Protein AF-A0A9N8W276-F1 (afdb_monomer_lite)

Organism: NCBI:txid144539

Structure (mmCIF, N/CA/C/O backbone):
data_AF-A0A9N8W276-F1
#
_entry.id   AF-A0A9N8W276-F1
#
loop_
_atom_site.group_PDB
_atom_site.id
_atom_site.type_symbol
_atom_site.label_atom_id
_atom_site.label_alt_id
_atom_site.label_comp_id
_atom_site.label_asym_id
_atom_site.label_entity_id
_atom_site.label_seq_id
_atom_site.pdbx_PDB_ins_code
_atom_site.Cartn_x
_atom_site.Cartn_y
_atom_site.Cartn_z
_atom_site.occupancy
_atom_site.B_iso_or_equiv
_atom_site.auth_seq_id
_atom_site.auth_comp_id
_atom_site.auth_asym_id
_atom_site.auth_atom_id
_atom_site.pdbx_PDB_model_num
ATOM 1 N N . MET A 1 1 ? 20.513 20.717 -13.729 1.00 34.88 1 MET A N 1
ATOM 2 C CA . MET A 1 1 ? 19.966 19.346 -13.621 1.00 34.88 1 MET A CA 1
ATOM 3 C C . MET A 1 1 ? 18.988 19.350 -12.459 1.00 34.88 1 MET A C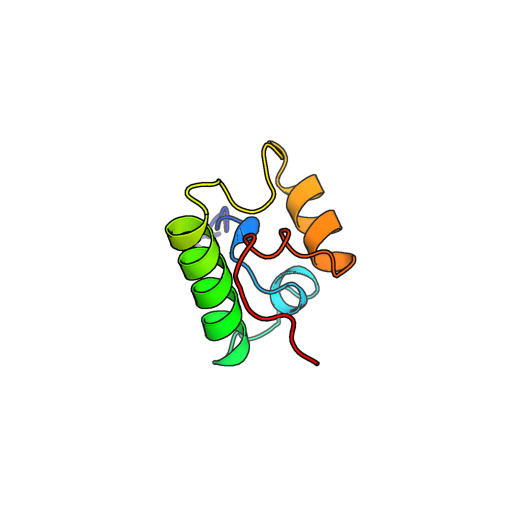 1
ATOM 5 O O . MET A 1 1 ? 19.432 19.321 -11.319 1.00 34.88 1 MET A O 1
ATOM 9 N N . SER A 1 2 ? 17.688 19.519 -12.716 1.00 29.12 2 SER A N 1
ATOM 10 C CA . SER A 1 2 ? 16.693 19.544 -11.638 1.00 29.12 2 SER A CA 1
ATOM 11 C C . SER A 1 2 ? 16.643 18.174 -10.978 1.00 29.12 2 SER A C 1
ATOM 13 O O . SER A 1 2 ? 16.171 17.204 -11.564 1.00 29.12 2 SER A O 1
A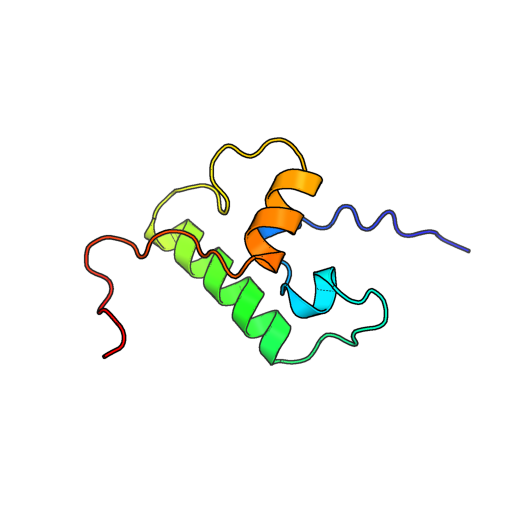TOM 15 N N . LYS A 1 3 ? 17.176 18.089 -9.760 1.00 35.09 3 LYS A N 1
ATOM 16 C CA . LYS A 1 3 ? 16.892 16.986 -8.851 1.00 35.09 3 LYS A CA 1
ATOM 17 C C . LYS A 1 3 ? 15.450 17.192 -8.411 1.00 35.09 3 LYS A C 1
ATOM 19 O O . LYS A 1 3 ? 15.183 17.981 -7.508 1.00 35.09 3 LYS A O 1
ATOM 24 N N . SER A 1 4 ? 14.519 16.549 -9.107 1.00 43.41 4 SER A N 1
ATOM 25 C CA . SER A 1 4 ? 13.169 16.363 -8.596 1.00 43.41 4 SER A CA 1
ATOM 26 C C . SER A 1 4 ? 13.329 15.673 -7.246 1.00 43.41 4 SER A C 1
ATOM 28 O O . SER A 1 4 ? 13.728 14.509 -7.195 1.00 43.41 4 SER A O 1
ATOM 30 N N . HIS A 1 5 ? 13.131 16.409 -6.152 1.00 41.38 5 HIS A N 1
ATOM 31 C CA . HIS A 1 5 ? 12.976 15.806 -4.837 1.00 41.38 5 HIS A CA 1
ATOM 32 C C . HIS A 1 5 ? 11.710 14.969 -4.947 1.00 41.38 5 HIS A C 1
ATOM 34 O O . HIS A 1 5 ? 10.601 15.492 -4.939 1.00 41.38 5 HIS A O 1
ATOM 40 N N . GLY A 1 6 ? 11.900 13.678 -5.213 1.00 46.56 6 GLY A N 1
ATOM 41 C CA . GLY A 1 6 ? 10.844 12.694 -5.360 1.00 46.56 6 GLY A CA 1
ATOM 42 C C . GLY A 1 6 ? 10.222 12.376 -4.011 1.00 46.56 6 GLY A C 1
ATOM 43 O O . GLY A 1 6 ? 10.160 11.206 -3.644 1.00 46.56 6 GLY A O 1
ATOM 44 N N . ASP A 1 7 ? 9.740 13.398 -3.307 1.00 54.19 7 ASP A N 1
ATOM 45 C CA . ASP A 1 7 ? 8.892 13.305 -2.116 1.00 54.19 7 ASP A CA 1
ATOM 46 C C . ASP A 1 7 ? 7.464 12.891 -2.526 1.00 54.19 7 ASP A C 1
ATOM 48 O O . ASP A 1 7 ? 6.447 13.413 -2.086 1.00 54.19 7 ASP A O 1
ATOM 52 N N . GLY A 1 8 ? 7.382 11.970 -3.490 1.00 58.66 8 GLY A N 1
ATOM 53 C CA . GLY A 1 8 ? 6.136 11.355 -3.900 1.00 58.66 8 GLY A CA 1
ATOM 54 C C . GLY A 1 8 ? 5.711 10.412 -2.792 1.00 58.66 8 GLY A C 1
ATOM 55 O O . GLY A 1 8 ? 6.479 9.511 -2.445 1.00 58.66 8 GLY A O 1
ATOM 56 N N . ALA A 1 9 ? 4.510 10.633 -2.263 1.00 72.81 9 ALA A N 1
ATOM 57 C CA . ALA A 1 9 ? 3.917 9.889 -1.163 1.00 72.81 9 ALA A CA 1
ATOM 58 C C . ALA A 1 9 ? 4.184 8.369 -1.296 1.00 72.81 9 ALA A C 1
ATOM 60 O O . ALA A 1 9 ? 3.580 7.701 -2.142 1.00 72.81 9 ALA A O 1
ATOM 61 N N . PRO A 1 10 ? 5.100 7.796 -0.487 1.00 77.81 10 PRO A N 1
ATOM 62 C CA . PRO A 1 10 ? 5.549 6.408 -0.630 1.00 77.81 10 PRO A CA 1
ATOM 63 C C . PRO A 1 10 ? 4.422 5.398 -0.382 1.00 77.81 10 PRO A C 1
ATOM 65 O O . PRO A 1 10 ? 4.526 4.256 -0.817 1.00 77.81 10 PRO A O 1
ATOM 68 N N . ALA A 1 11 ? 3.334 5.823 0.269 1.00 81.31 11 ALA A N 1
ATOM 69 C CA . ALA A 1 11 ? 2.169 4.996 0.563 1.00 81.31 11 ALA A CA 1
ATOM 70 C C . ALA A 1 11 ? 1.458 4.480 -0.700 1.00 81.31 11 ALA A C 1
ATOM 72 O O . ALA A 1 11 ? 0.926 3.368 -0.680 1.00 81.31 11 ALA A O 1
ATOM 73 N N . TYR A 1 12 ? 1.502 5.254 -1.790 1.00 85.00 12 TYR A N 1
ATOM 74 C CA . TYR A 1 12 ? 0.854 4.947 -3.071 1.00 85.00 12 TYR A CA 1
ATOM 75 C C . TYR A 1 12 ? 1.796 4.286 -4.072 1.00 85.00 12 TYR A C 1
ATOM 77 O O . TYR A 1 12 ? 1.368 3.850 -5.135 1.00 85.00 12 TYR A O 1
ATOM 85 N N . LYS A 1 13 ? 3.093 4.230 -3.763 1.00 83.12 13 LYS A N 1
ATOM 86 C CA . LYS A 1 13 ? 4.096 3.742 -4.701 1.00 83.12 13 LYS A CA 1
ATOM 87 C C . LYS A 1 13 ? 4.203 2.225 -4.624 1.00 83.12 13 LYS A C 1
ATOM 89 O O . LYS A 1 13 ? 4.275 1.646 -3.541 1.00 83.12 13 LYS A O 1
ATOM 94 N N . ASP A 1 14 ? 4.278 1.606 -5.795 1.00 83.88 14 ASP A N 1
ATOM 95 C CA . ASP A 1 14 ? 4.512 0.175 -5.919 1.00 83.88 14 ASP A CA 1
ATOM 96 C C . ASP A 1 14 ? 5.843 -0.236 -5.245 1.00 83.88 14 ASP A C 1
ATOM 98 O O . ASP A 1 14 ? 6.875 0.424 -5.436 1.00 83.88 14 ASP A O 1
ATOM 102 N N . PRO A 1 15 ? 5.863 -1.332 -4.464 1.00 82.00 15 PRO A N 1
ATOM 103 C CA . PRO A 1 15 ? 7.066 -1.784 -3.772 1.00 82.00 15 PRO A CA 1
ATOM 104 C C . PRO A 1 15 ? 8.227 -2.151 -4.709 1.00 82.00 15 PRO A C 1
ATOM 106 O O . PRO A 1 15 ? 9.383 -2.012 -4.308 1.00 82.00 15 PRO A O 1
ATOM 109 N N . ALA A 1 16 ? 7.984 -2.563 -5.959 1.00 81.44 16 ALA A N 1
ATOM 110 C CA . ALA A 1 16 ? 9.065 -2.800 -6.917 1.00 81.44 16 ALA A CA 1
ATOM 111 C C . ALA A 1 16 ? 9.705 -1.483 -7.387 1.00 81.44 16 ALA A C 1
ATOM 113 O O . ALA A 1 16 ? 10.929 -1.427 -7.540 1.00 81.44 16 ALA A O 1
ATOM 114 N N . SER A 1 17 ? 8.912 -0.413 -7.520 1.00 79.12 17 SER A N 1
ATOM 115 C CA . SER A 1 17 ? 9.421 0.951 -7.729 1.00 79.12 17 SER A CA 1
ATOM 116 C C . SER A 1 17 ? 10.196 1.486 -6.517 1.00 79.12 17 SER A C 1
ATOM 118 O O . SER A 1 17 ? 11.189 2.191 -6.689 1.00 79.12 17 SER A O 1
ATOM 120 N N . LEU A 1 18 ? 9.799 1.117 -5.294 1.00 79.75 18 LEU A N 1
ATOM 121 C CA . LEU A 1 18 ? 10.545 1.453 -4.074 1.00 79.75 18 LEU A CA 1
ATOM 122 C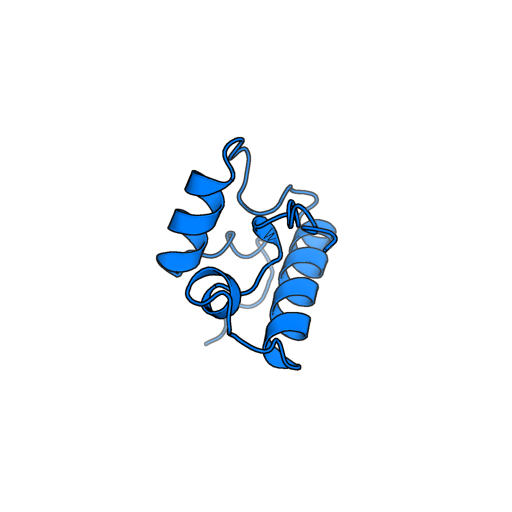 C . LEU A 1 18 ? 11.869 0.691 -3.957 1.00 79.75 18 LEU A C 1
ATOM 124 O O . LEU A 1 18 ? 12.860 1.250 -3.492 1.00 79.75 18 LEU A O 1
ATOM 128 N N . ARG A 1 19 ? 11.903 -0.574 -4.391 1.00 81.19 19 ARG A N 1
ATOM 129 C CA . ARG A 1 19 ? 13.103 -1.419 -4.338 1.00 81.19 19 ARG A CA 1
ATOM 130 C C . ARG A 1 19 ? 14.159 -1.009 -5.360 1.00 81.19 19 ARG A C 1
ATOM 132 O O . ARG A 1 19 ? 15.349 -1.170 -5.104 1.00 81.19 19 ARG A O 1
ATOM 139 N N . ASN A 1 20 ? 13.741 -0.530 -6.529 1.00 79.44 20 ASN A N 1
ATOM 140 C CA . ASN A 1 20 ? 14.654 -0.139 -7.594 1.00 79.44 20 ASN A CA 1
ATOM 141 C C . ASN A 1 20 ? 14.238 1.202 -8.205 1.00 79.44 20 ASN A C 1
ATOM 143 O O . ASN A 1 20 ? 13.246 1.287 -8.923 1.00 79.44 20 ASN A O 1
ATOM 147 N N . SER A 1 21 ? 15.058 2.232 -8.001 1.00 70.50 21 SER A N 1
ATOM 148 C CA . SER A 1 21 ? 14.848 3.568 -8.574 1.00 70.50 21 SER A CA 1
ATOM 149 C C . SER A 1 21 ? 14.943 3.607 -10.104 1.00 70.50 21 SER A C 1
ATOM 151 O O . SER A 1 21 ? 14.446 4.544 -10.720 1.00 70.50 21 SER A O 1
ATOM 153 N N . SER A 1 22 ? 15.553 2.589 -10.723 1.00 71.88 22 SER A N 1
ATOM 154 C CA . SER A 1 22 ? 15.586 2.409 -12.181 1.00 71.88 22 SER A CA 1
ATOM 155 C C . SER A 1 22 ? 14.392 1.610 -12.712 1.00 71.88 22 SER A C 1
ATOM 157 O O . SER A 1 22 ? 14.315 1.353 -13.914 1.00 71.88 22 SER A O 1
ATOM 159 N N . TYR A 1 23 ? 13.462 1.191 -11.844 1.00 76.62 23 TYR A N 1
ATOM 160 C CA . TYR A 1 23 ? 12.236 0.533 -12.274 1.00 76.62 23 TYR A CA 1
ATOM 161 C C . TYR A 1 23 ? 11.391 1.518 -13.079 1.00 76.62 23 TYR A C 1
ATOM 163 O O . TYR A 1 23 ? 10.852 2.494 -12.553 1.00 76.62 23 TYR A O 1
ATOM 171 N N . LYS A 1 24 ? 11.282 1.257 -14.382 1.00 66.81 24 LYS A N 1
ATOM 172 C CA . LYS A 1 24 ? 10.371 1.983 -15.258 1.00 66.81 24 LYS A CA 1
ATOM 173 C C . LYS A 1 24 ? 8.960 1.527 -14.896 1.00 66.81 24 LYS A C 1
ATOM 175 O O . LYS A 1 24 ? 8.575 0.407 -15.225 1.00 66.81 24 LYS A O 1
ATOM 180 N N . GLY A 1 25 ? 8.242 2.373 -14.158 1.00 66.38 25 GLY A N 1
ATOM 181 C CA . GLY A 1 25 ? 6.838 2.149 -13.834 1.00 66.38 25 GLY A CA 1
ATOM 182 C C . GLY A 1 25 ? 6.057 1.779 -15.094 1.00 66.38 25 GLY A C 1
ATOM 183 O O . GLY A 1 25 ? 6.287 2.335 -16.168 1.00 66.38 25 GLY A O 1
ATOM 184 N N . GLY A 1 26 ? 5.180 0.793 -14.965 1.00 76.81 26 GLY A N 1
ATOM 185 C CA . GLY A 1 26 ? 4.249 0.392 -16.016 1.00 76.81 26 GLY A CA 1
ATOM 186 C C . GLY A 1 26 ? 2.853 0.224 -15.436 1.00 76.81 26 GLY A C 1
ATOM 187 O O . GLY A 1 26 ? 2.658 0.447 -14.245 1.00 76.81 26 GLY A O 1
ATOM 188 N N . ASN A 1 27 ? 1.911 -0.261 -16.247 1.00 80.12 27 ASN A N 1
ATOM 189 C CA . ASN A 1 27 ? 0.492 -0.388 -15.881 1.00 80.12 27 ASN A CA 1
ATOM 190 C C . ASN A 1 27 ? 0.249 -1.052 -14.510 1.00 80.12 27 ASN A C 1
ATOM 192 O O . ASN A 1 27 ? -0.680 -0.686 -13.801 1.00 80.12 27 ASN A O 1
ATOM 196 N N . LYS A 1 28 ? 1.106 -1.997 -14.095 1.00 79.88 28 LYS A N 1
ATOM 197 C CA . LYS A 1 28 ? 1.030 -2.644 -12.770 1.00 79.88 28 LYS A CA 1
ATOM 198 C C . LYS A 1 28 ? 1.246 -1.666 -11.605 1.00 79.88 28 LYS A C 1
ATOM 200 O O . LYS A 1 28 ? 0.595 -1.793 -10.576 1.00 79.88 28 LYS A O 1
ATOM 205 N N . SER A 1 29 ? 2.132 -0.687 -11.776 1.00 82.25 29 SER A N 1
ATOM 206 C CA . SER A 1 29 ? 2.402 0.354 -10.781 1.00 82.25 29 SER A CA 1
ATOM 207 C C . SER A 1 29 ? 1.248 1.357 -10.685 1.00 82.25 29 SER A C 1
ATOM 209 O O . SER A 1 29 ? 0.919 1.801 -9.584 1.00 82.25 29 SER A O 1
ATOM 211 N N . ASP A 1 30 ? 0.607 1.685 -11.811 1.00 84.25 30 ASP A N 1
ATOM 212 C CA . ASP A 1 30 ? -0.619 2.492 -11.827 1.00 84.25 30 ASP A CA 1
ATOM 213 C C . ASP A 1 30 ? -1.766 1.760 -11.126 1.00 84.25 30 ASP A C 1
ATOM 215 O O . ASP A 1 30 ? -2.404 2.328 -10.245 1.00 84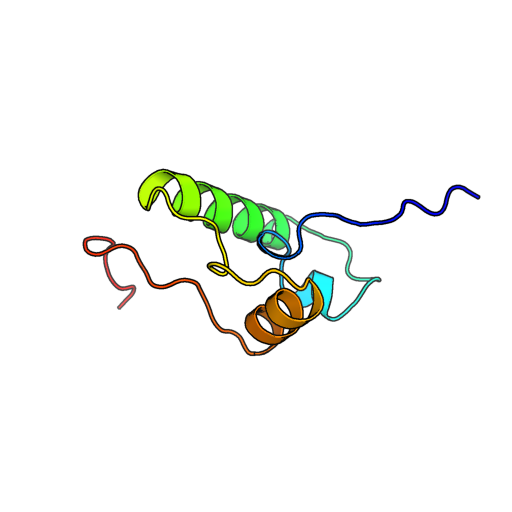.25 30 ASP A O 1
ATOM 219 N N . MET A 1 31 ? -1.974 0.472 -11.423 1.00 86.94 31 MET A N 1
ATOM 220 C CA . MET A 1 31 ? -2.991 -0.347 -10.747 1.00 86.94 31 MET A CA 1
ATOM 221 C C . MET A 1 31 ? -2.767 -0.423 -9.233 1.00 86.94 31 MET A C 1
ATOM 223 O O . MET A 1 31 ? -3.732 -0.367 -8.475 1.00 86.94 31 MET A O 1
ATOM 227 N N . PHE A 1 32 ? -1.512 -0.506 -8.778 1.00 85.88 32 PHE A N 1
ATOM 228 C CA . PHE A 1 32 ? -1.201 -0.461 -7.349 1.00 85.88 32 PHE A CA 1
ATOM 229 C C . PHE A 1 32 ? -1.621 0.875 -6.729 1.00 85.88 32 PHE A C 1
ATOM 231 O O . PHE A 1 32 ? -2.338 0.896 -5.730 1.00 85.88 32 PHE A O 1
ATOM 238 N N . SER A 1 33 ? -1.220 1.983 -7.355 1.00 85.12 33 SER A N 1
ATOM 239 C CA . SER A 1 33 ? -1.529 3.336 -6.882 1.00 85.12 33 SER A CA 1
ATOM 240 C C . SER A 1 33 ? -3.043 3.566 -6.817 1.00 85.12 33 SER A C 1
ATOM 242 O O . SER A 1 33 ? -3.557 4.040 -5.807 1.00 85.12 33 SER A O 1
ATOM 244 N N . LEU A 1 34 ? -3.768 3.150 -7.861 1.00 89.75 34 LEU A N 1
ATOM 245 C CA . LEU A 1 34 ? -5.229 3.199 -7.921 1.00 89.75 34 LEU A CA 1
ATOM 246 C C . LEU A 1 34 ? -5.887 2.319 -6.853 1.00 89.75 34 LEU A C 1
ATOM 248 O O . LEU A 1 34 ? -6.879 2.737 -6.265 1.00 89.75 34 LEU A O 1
ATOM 252 N N . GLY A 1 35 ? -5.335 1.139 -6.562 1.00 87.75 35 GLY A N 1
ATOM 253 C CA . GLY A 1 35 ? -5.827 0.269 -5.493 1.00 87.75 35 GLY A CA 1
ATOM 254 C C . GLY A 1 35 ? -5.708 0.911 -4.110 1.00 87.75 35 GLY A C 1
ATOM 255 O O . GLY A 1 35 ? -6.643 0.835 -3.319 1.00 87.75 35 GLY A O 1
ATOM 256 N N . VAL A 1 36 ? -4.597 1.604 -3.837 1.00 85.88 36 VAL A N 1
ATOM 257 C CA . VAL A 1 36 ? -4.407 2.349 -2.580 1.00 85.88 36 VAL A CA 1
ATOM 258 C C . VAL A 1 36 ? -5.389 3.521 -2.480 1.00 85.88 36 VAL A C 1
ATOM 260 O O . VAL A 1 36 ? -5.981 3.717 -1.423 1.00 85.88 36 VAL A O 1
ATOM 263 N N . ILE A 1 37 ? -5.613 4.259 -3.573 1.00 88.38 37 ILE A N 1
ATOM 264 C CA . ILE A 1 37 ? -6.603 5.351 -3.621 1.00 88.38 37 ILE A CA 1
ATOM 265 C C . ILE A 1 37 ? -8.021 4.811 -3.395 1.00 88.38 37 ILE A C 1
ATOM 267 O O . ILE A 1 37 ? -8.776 5.356 -2.594 1.00 88.38 37 ILE A O 1
ATOM 271 N N . LEU A 1 38 ? -8.394 3.722 -4.072 1.00 88.62 38 LEU A N 1
ATOM 272 C CA . LEU A 1 38 ? -9.708 3.105 -3.903 1.00 88.62 38 LEU A CA 1
ATOM 273 C C . LEU A 1 38 ? -9.905 2.616 -2.464 1.00 88.62 38 LEU A C 1
ATOM 275 O O . LEU A 1 38 ? -10.970 2.822 -1.885 1.00 88.62 38 LEU A O 1
ATOM 279 N N . TRP A 1 39 ? -8.868 2.022 -1.870 1.00 86.38 39 TRP A N 1
ATOM 280 C CA . TRP A 1 39 ? -8.879 1.621 -0.468 1.00 86.38 39 TRP A CA 1
ATOM 281 C C . TRP A 1 39 ? -9.052 2.825 0.469 1.00 86.38 39 TRP A C 1
ATOM 283 O O . TRP A 1 39 ? -9.888 2.763 1.371 1.00 86.38 39 TRP A O 1
ATOM 293 N N . GLU A 1 40 ? -8.345 3.936 0.239 1.00 88.31 40 GLU A N 1
ATOM 294 C CA . GLU A 1 40 ? -8.482 5.173 1.024 1.00 88.31 40 GLU A CA 1
ATOM 295 C C . GLU A 1 40 ? -9.922 5.700 0.975 1.00 88.31 40 GLU A C 1
ATOM 297 O O . GLU A 1 40 ? -10.522 5.953 2.019 1.00 88.31 40 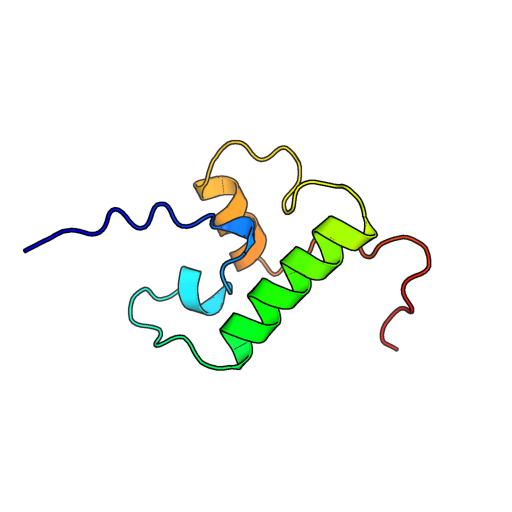GLU A O 1
ATOM 302 N N . ILE A 1 41 ? -10.521 5.768 -0.218 1.00 88.38 41 ILE A N 1
ATOM 303 C CA . ILE A 1 41 ? -11.908 6.223 -0.399 1.00 88.38 41 ILE A CA 1
ATOM 304 C C . ILE A 1 41 ? -12.898 5.261 0.271 1.00 88.38 41 ILE A C 1
ATOM 306 O O . ILE A 1 41 ? -13.826 5.705 0.944 1.00 88.38 41 ILE A O 1
ATOM 310 N N . SER A 1 42 ? -12.710 3.948 0.110 1.00 86.12 42 SER A N 1
ATOM 311 C CA . SER A 1 42 ? -13.615 2.938 0.676 1.00 86.12 42 SER A CA 1
ATOM 312 C C . SER A 1 42 ? -13.552 2.859 2.203 1.00 86.12 42 SER A C 1
ATOM 314 O O . SER A 1 42 ? -14.562 2.608 2.854 1.00 86.12 42 SER A O 1
ATOM 316 N N . SER A 1 43 ? -12.366 3.072 2.777 1.00 83.38 43 SER A N 1
ATOM 317 C CA . SER A 1 43 ? -12.124 2.925 4.210 1.00 83.38 43 SER A CA 1
ATOM 318 C C . SER A 1 43 ? -12.264 4.239 4.972 1.00 83.38 43 SER A C 1
ATOM 320 O O . SER A 1 43 ? -12.447 4.211 6.191 1.00 83.38 43 SER A O 1
ATOM 322 N N . GLY A 1 44 ? -12.141 5.374 4.276 1.00 85.12 44 GLY A N 1
ATOM 323 C CA . GLY A 1 44 ? -12.025 6.702 4.871 1.00 85.12 44 GLY A CA 1
ATOM 324 C C . GLY A 1 44 ? -10.762 6.872 5.722 1.00 85.12 44 GLY A C 1
ATOM 325 O O . GLY A 1 44 ? -10.739 7.733 6.601 1.00 85.12 44 GLY A O 1
ATOM 326 N N . LYS A 1 45 ? -9.738 6.026 5.533 1.00 83.75 45 LYS A N 1
ATOM 327 C CA . LYS A 1 45 ? -8.506 6.001 6.338 1.00 83.75 45 LYS A CA 1
ATOM 328 C C . LYS A 1 45 ? -7.284 6.318 5.489 1.00 83.75 45 LYS A C 1
ATOM 330 O O . LYS A 1 45 ? -7.226 5.975 4.314 1.00 83.75 45 LYS A O 1
ATOM 335 N N . VAL A 1 46 ? -6.275 6.902 6.134 1.00 83.25 46 VAL A N 1
ATOM 336 C CA . VAL A 1 46 ? -4.980 7.199 5.510 1.00 83.25 46 VAL A CA 1
ATOM 337 C C . VAL A 1 46 ? -4.210 5.894 5.247 1.00 83.25 46 VAL A C 1
ATOM 339 O O . VAL A 1 46 ? -4.066 5.076 6.166 1.00 83.25 46 VAL A O 1
ATOM 342 N N . PRO A 1 47 ? -3.693 5.677 4.024 1.00 78.81 47 PRO A N 1
ATOM 343 C CA . PRO A 1 47 ? -2.939 4.477 3.681 1.00 78.81 47 PRO A CA 1
ATOM 344 C C . PRO A 1 47 ? -1.607 4.417 4.425 1.00 78.81 47 PRO A C 1
ATOM 346 O O . PRO A 1 47 ? -0.913 5.418 4.585 1.00 78.81 47 PRO A O 1
ATOM 349 N N . CYS A 1 48 ? -1.228 3.209 4.848 1.00 78.31 48 CYS A N 1
ATOM 350 C CA . CYS A 1 48 ? -0.118 2.915 5.757 1.00 78.31 48 CYS A CA 1
ATOM 351 C C . CYS A 1 48 ? -0.301 3.421 7.201 1.00 78.31 48 CYS A C 1
ATOM 353 O O . CYS A 1 48 ? 0.658 3.362 7.979 1.00 78.31 48 CYS A O 1
ATOM 355 N N . GLY A 1 49 ? -1.520 3.830 7.575 1.00 76.31 49 GLY A N 1
ATOM 356 C CA . GLY A 1 49 ? -1.886 4.260 8.925 1.00 76.31 49 GLY A CA 1
ATOM 357 C C . GLY A 1 49 ? -1.215 5.570 9.345 1.00 76.31 49 GLY A C 1
ATOM 358 O O . GLY A 1 49 ? -0.875 6.407 8.517 1.00 76.31 49 GLY A O 1
ATOM 359 N N . GLU A 1 50 ? -0.973 5.739 10.645 1.00 71.69 50 GLU A N 1
ATOM 360 C CA . GLU A 1 50 ? -0.321 6.932 11.217 1.00 71.69 50 GLU A CA 1
ATOM 361 C C . GLU A 1 50 ? 1.214 6.937 11.056 1.00 71.69 50 GLU A C 1
ATOM 363 O O . GLU A 1 50 ? 1.928 7.588 11.818 1.00 71.69 50 GLU A O 1
ATOM 368 N N . ARG A 1 51 ? 1.777 6.189 10.096 1.00 75.25 51 ARG A N 1
ATOM 369 C CA . ARG A 1 51 ? 3.234 6.163 9.893 1.00 75.25 51 ARG A CA 1
ATOM 370 C C . ARG A 1 51 ? 3.720 7.508 9.369 1.00 75.25 51 ARG A C 1
ATOM 372 O O . ARG A 1 51 ? 3.613 7.807 8.188 1.00 75.25 51 ARG A O 1
ATOM 379 N N . ILE A 1 52 ? 4.314 8.289 10.264 1.00 68.44 52 ILE A N 1
ATOM 380 C CA . ILE A 1 52 ? 4.795 9.645 9.971 1.00 68.44 52 ILE A CA 1
ATOM 381 C C . ILE A 1 52 ? 6.090 9.616 9.141 1.00 68.44 52 ILE A C 1
ATOM 383 O O . ILE A 1 52 ? 6.362 10.530 8.365 1.00 68.44 52 ILE A O 1
ATOM 387 N N . LYS A 1 53 ? 6.914 8.567 9.283 1.00 82.00 53 LYS A N 1
ATOM 388 C CA . LYS A 1 53 ? 8.200 8.472 8.582 1.00 82.00 53 LYS A CA 1
ATOM 389 C C . LYS A 1 53 ? 8.062 7.721 7.263 1.00 82.00 53 LYS A C 1
ATOM 391 O O . LYS A 1 53 ? 7.633 6.570 7.220 1.00 82.00 53 LYS A O 1
ATOM 396 N N . VAL A 1 54 ? 8.571 8.341 6.200 1.00 81.06 54 VAL A N 1
ATOM 397 C CA . VAL A 1 54 ? 8.704 7.752 4.858 1.00 81.06 54 VAL A CA 1
ATOM 398 C C . VAL A 1 54 ? 9.410 6.394 4.898 1.00 81.06 54 VAL A C 1
ATOM 400 O O . VAL A 1 54 ? 8.957 5.450 4.258 1.00 81.06 54 VAL A O 1
ATOM 403 N N . THR A 1 55 ? 10.479 6.257 5.684 1.00 82.88 55 THR A N 1
ATOM 404 C CA . THR A 1 55 ? 11.219 4.996 5.838 1.00 82.88 55 THR A CA 1
ATOM 405 C C . THR A 1 55 ? 10.362 3.862 6.395 1.00 82.88 55 THR A C 1
ATOM 407 O O . THR A 1 55 ? 10.474 2.742 5.903 1.00 82.88 55 THR A O 1
ATOM 410 N N . ASP A 1 56 ? 9.469 4.138 7.349 1.00 85.25 56 ASP A N 1
ATOM 411 C CA . ASP A 1 56 ? 8.588 3.116 7.929 1.00 85.25 56 ASP A CA 1
ATOM 412 C C . ASP A 1 56 ? 7.548 2.634 6.906 1.00 85.25 56 ASP A C 1
ATOM 414 O O . ASP A 1 56 ? 7.256 1.440 6.819 1.00 85.25 56 ASP A O 1
ATOM 418 N N . ILE A 1 57 ? 7.029 3.549 6.081 1.00 83.56 57 ILE A N 1
ATOM 419 C CA . ILE A 1 57 ? 6.116 3.222 4.976 1.00 83.56 57 ILE A CA 1
ATOM 420 C C . ILE A 1 57 ? 6.822 2.340 3.939 1.00 83.56 57 ILE A C 1
ATOM 422 O O . ILE A 1 57 ? 6.267 1.336 3.490 1.00 83.56 57 ILE A O 1
ATOM 426 N N . ILE A 1 58 ? 8.061 2.689 3.583 1.00 83.94 58 ILE A N 1
ATOM 427 C CA . ILE A 1 58 ? 8.857 1.933 2.613 1.00 83.94 58 ILE A CA 1
ATOM 428 C C . ILE A 1 58 ? 9.134 0.523 3.131 1.00 83.94 58 ILE A C 1
ATOM 430 O O . ILE A 1 58 ? 8.863 -0.440 2.420 1.00 83.94 58 ILE A O 1
ATOM 434 N N . VAL A 1 59 ? 9.622 0.381 4.368 1.00 86.19 59 VAL A N 1
ATOM 435 C CA . VAL A 1 59 ? 9.899 -0.934 4.970 1.00 86.19 59 VAL A CA 1
ATOM 436 C C . VAL A 1 59 ? 8.631 -1.784 5.030 1.00 86.19 59 VAL A C 1
ATOM 438 O O . VAL A 1 59 ? 8.664 -2.959 4.671 1.00 86.19 59 VAL A O 1
ATOM 441 N N . TYR A 1 60 ? 7.494 -1.197 5.407 1.00 85.94 60 TYR A N 1
ATOM 442 C CA . TYR A 1 60 ? 6.218 -1.906 5.433 1.00 85.94 60 TYR A CA 1
ATOM 443 C C . TYR A 1 60 ? 5.813 -2.458 4.060 1.00 85.94 60 TYR A C 1
ATOM 445 O O . TYR A 1 60 ? 5.491 -3.641 3.945 1.00 85.94 60 TYR A O 1
ATOM 453 N N . ARG A 1 61 ? 5.873 -1.624 3.013 1.00 84.38 61 ARG A N 1
ATOM 454 C CA . ARG A 1 61 ? 5.546 -2.032 1.638 1.00 84.38 61 ARG A CA 1
ATOM 455 C C . ARG A 1 61 ? 6.544 -3.058 1.092 1.00 84.38 61 ARG A C 1
ATOM 457 O O . ARG A 1 61 ? 6.129 -4.016 0.446 1.00 84.38 61 ARG A O 1
ATOM 464 N N . LEU A 1 62 ? 7.840 -2.893 1.369 1.00 84.38 62 LEU A N 1
ATOM 465 C CA . LEU A 1 62 ? 8.886 -3.834 0.945 1.00 84.38 62 LEU A CA 1
ATOM 466 C C . LEU A 1 62 ? 8.755 -5.205 1.616 1.00 84.38 62 LEU A C 1
ATOM 468 O O . LEU A 1 62 ? 9.056 -6.213 0.981 1.00 84.38 62 LEU A O 1
ATOM 472 N N . ASN A 1 63 ? 8.254 -5.252 2.852 1.00 85.25 63 ASN A N 1
ATOM 473 C CA . ASN A 1 63 ? 7.951 -6.499 3.556 1.00 85.25 63 ASN A CA 1
ATOM 474 C C . ASN A 1 63 ? 6.676 -7.194 3.040 1.00 85.25 63 ASN A C 1
ATOM 476 O O . ASN A 1 63 ? 6.309 -8.247 3.550 1.00 85.25 63 ASN A O 1
ATOM 480 N N . GLY A 1 64 ? 5.993 -6.627 2.039 1.00 79.69 64 GLY A N 1
ATOM 481 C CA . GLY A 1 64 ? 4.790 -7.208 1.443 1.00 79.69 64 GLY A CA 1
ATOM 482 C C . GLY A 1 64 ? 3.519 -6.982 2.257 1.00 79.69 64 GLY A C 1
ATOM 483 O O . GLY A 1 64 ? 2.465 -7.504 1.896 1.00 79.69 64 GLY A O 1
ATOM 484 N N . PHE A 1 65 ? 3.580 -6.189 3.328 1.00 82.88 65 PHE A N 1
ATOM 485 C CA . PHE A 1 65 ? 2.386 -5.874 4.092 1.00 82.88 65 PHE A CA 1
ATOM 486 C C . PHE A 1 65 ? 1.458 -4.934 3.306 1.00 82.88 65 PHE A C 1
ATOM 488 O O . PHE A 1 65 ? 1.888 -3.965 2.664 1.00 82.88 65 PHE A O 1
ATOM 495 N N . ARG A 1 66 ? 0.156 -5.210 3.389 1.00 75.62 66 ARG A N 1
ATOM 496 C CA . ARG A 1 66 ? -0.917 -4.386 2.826 1.00 75.62 66 ARG A CA 1
ATOM 497 C C . ARG A 1 66 ? -1.833 -3.886 3.928 1.00 75.62 66 ARG A C 1
ATOM 499 O O . ARG A 1 66 ? -1.980 -4.539 4.961 1.00 75.62 66 ARG A O 1
ATOM 506 N N . ASP A 1 67 ? -2.428 -2.727 3.675 1.00 78.12 67 ASP A N 1
ATOM 507 C CA . ASP A 1 67 ? -3.471 -2.186 4.531 1.00 78.12 67 ASP A CA 1
ATOM 508 C C . ASP A 1 67 ? -4.604 -3.211 4.641 1.00 78.12 67 ASP A C 1
ATOM 510 O O . ASP A 1 67 ? -4.937 -3.872 3.653 1.00 78.12 67 ASP A O 1
ATOM 514 N N . SER A 1 68 ? -5.146 -3.397 5.849 1.00 74.31 68 SER A N 1
ATOM 515 C CA . SER A 1 68 ? -6.171 -4.416 6.071 1.00 74.31 68 SER A CA 1
ATOM 516 C C . SER A 1 68 ? -7.345 -4.209 5.112 1.00 74.31 68 SER A C 1
ATOM 518 O O . SER A 1 68 ? -7.791 -3.064 4.947 1.00 74.31 68 SER A O 1
ATOM 520 N N . PRO A 1 69 ? -7.864 -5.289 4.499 1.00 67.75 69 PRO A N 1
ATOM 521 C CA . PRO A 1 69 ? -9.070 -5.199 3.693 1.00 67.75 69 PRO A CA 1
ATOM 522 C C . PRO A 1 69 ? -10.192 -4.593 4.537 1.00 67.75 69 PRO A C 1
ATOM 524 O O . PRO A 1 69 ? -10.302 -4.847 5.741 1.00 67.75 69 PRO A O 1
ATOM 527 N N . PHE A 1 70 ? -11.001 -3.735 3.918 1.00 66.31 70 PHE A N 1
ATOM 528 C CA . PHE A 1 70 ? -12.129 -3.133 4.613 1.00 66.31 70 PHE A CA 1
ATOM 529 C C . PHE A 1 70 ? -13.155 -4.236 4.940 1.00 66.31 70 PHE A C 1
ATOM 531 O O . PHE A 1 70 ? -13.423 -5.076 4.074 1.00 66.31 70 PHE A O 1
ATOM 538 N N . PRO A 1 71 ? -13.716 -4.296 6.163 1.00 60.91 71 PRO A N 1
ATOM 539 C CA . PRO A 1 71 ? -14.677 -5.334 6.526 1.00 60.91 71 PRO A CA 1
ATOM 540 C C . PRO A 1 71 ? -15.879 -5.291 5.572 1.00 60.91 71 PRO A C 1
ATOM 542 O O . PRO A 1 71 ? -16.588 -4.289 5.508 1.00 60.91 71 PRO A O 1
ATOM 545 N N . GLY A 1 72 ? -16.070 -6.368 4.804 1.00 62.75 72 GLY A N 1
ATOM 546 C CA . GLY A 1 72 ? -17.082 -6.465 3.743 1.00 62.75 72 GLY A CA 1
ATOM 547 C C . GLY A 1 72 ? -16.531 -6.483 2.310 1.00 62.75 72 GLY A C 1
ATOM 548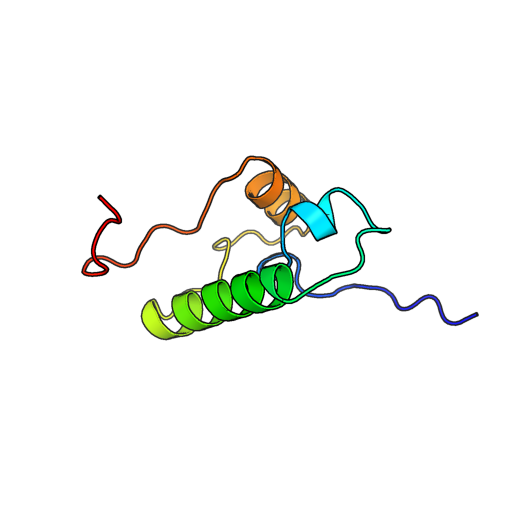 O O . GLY A 1 72 ? -17.301 -6.718 1.381 1.00 62.75 72 GLY A O 1
ATOM 549 N N . THR A 1 73 ? -15.224 -6.283 2.108 1.00 63.91 73 THR A N 1
ATOM 550 C CA . THR A 1 73 ? -14.573 -6.597 0.822 1.00 63.91 73 THR A CA 1
ATOM 551 C C . THR A 1 73 ? -14.427 -8.121 0.726 1.00 63.91 73 THR A C 1
ATOM 553 O O . THR A 1 73 ? -13.967 -8.708 1.707 1.00 63.91 73 THR A O 1
ATOM 556 N N . PRO A 1 74 ? -14.829 -8.780 -0.379 1.00 59.75 74 PRO A N 1
ATOM 557 C CA . PRO A 1 74 ? -14.654 -10.223 -0.517 1.00 59.75 74 PRO A CA 1
ATOM 558 C C . PRO A 1 74 ? -13.172 -10.578 -0.362 1.00 59.75 74 PRO A C 1
ATOM 560 O O . PRO A 1 74 ? -12.324 -9.965 -1.012 1.00 59.75 74 PRO A O 1
ATOM 563 N N . GLU A 1 75 ? -12.867 -11.527 0.525 1.00 60.38 75 GLU A N 1
ATOM 564 C CA . GLU A 1 75 ? -11.551 -12.163 0.537 1.00 60.38 75 GLU A CA 1
ATOM 565 C C . GLU A 1 75 ? -11.355 -12.860 -0.813 1.00 60.38 75 GLU A C 1
ATOM 567 O O . GLU A 1 75 ? -12.269 -13.506 -1.329 1.00 60.38 75 GLU A O 1
ATOM 572 N N . GLU A 1 76 ? -10.190 -12.646 -1.420 1.00 59.81 76 GLU A N 1
ATOM 573 C CA . GLU A 1 76 ? -9.790 -13.372 -2.621 1.00 59.81 76 GLU A CA 1
ATOM 574 C C . GLU A 1 76 ? -9.486 -14.820 -2.185 1.00 59.81 76 GLU A C 1
ATOM 576 O O . GLU A 1 76 ? -8.510 -15.034 -1.466 1.00 59.81 76 GLU A O 1
ATOM 581 N N . ASP A 1 77 ? -10.371 -15.761 -2.542 1.00 49.75 77 ASP A N 1
ATOM 582 C CA . ASP A 1 77 ? -10.212 -17.223 -2.369 1.00 49.75 77 ASP A CA 1
ATOM 583 C C . ASP A 1 77 ? -9.120 -17.788 -3.296 1.00 49.75 77 ASP A C 1
ATOM 585 O O . ASP A 1 77 ? -9.087 -17.390 -4.489 1.00 49.75 77 ASP A O 1
#

Secondary structure (DSSP, 8-state):
---------GGGS-HHHHH-TT----HHHHHHHHHHHHHHHHHTS-TTTT---HHHHHHHHHTT--PPPPTTSPP--

InterPro domains:
  IPR000719 Protein kinase domain [PS50011] (1-77)
  IPR011009 Protein kinase-like domain superfamily [SSF56112] (7-73)

Sequence (77 aa):
MSKSHGDGAPAYKDPASLRNSSYKGGNKSDMFSLGVILWEISSGKVPCGERIKVTDIIVYRLNGFRDSPFPGTPEED

Radius of gyration: 13.43 Å; chains: 1; bounding box: 37×37×27 Å

Foldseek 3Di:
DDPPPCVPPLLLFQLVCLVDVPPDDDPVRVVSSVVSVVQCVVQVADGPHPPPDPVSSNVCNNVVHGDDRDVPDDDDD

pLDDT: mean 74.86, std 13.94, range [29.12, 89.75]